Protein AF-A0AAE2USC5-F1 (afdb_monomer)

Organism: Agrobacterium vitis (NCBI:txid373)

Secondary structure (DSSP, 8-state):
-----PPPTTSPPHHHHHHHHHHTTTB-TTT--B-EEE-SS-TT-EEE-EEEEESS-SSTTSTT--TT--HHHHSSGGGEEEEEHHHHHHHTGGGGTTS-HHHHHHHHHHHHHHHHHHTT-----S-EEE-SEEEEEEEEEEEEEEE-S-EEEPTT-EEEEEEEEEEEEEEE--

Foldseek 3Di:
DDDPPDPDLLAADPVLFVVQCVLLVCAALPPRHRFKDPDPPDRVDIHGQKDFAFLADPDPQFANHDPPDDSCRSNDSLRTHIHGNVVSVVCPPPSNPVAHSVNRSVSSVVSSVVVVVCVVPDPPPQADEDADEFEWEEAAEIEREEAAGHHDYDPHYHFYWYYHYHTHRYHHHD

Nearest PDB structures (foldseek):
  8fmh-assembly2_E  TM=6.088E-01  e=2.526E-06  Pseudomonas syringae
  7rwk-assembly1_B  TM=6.748E-01  e=4.945E-05  Asticcacaulis sp. YBE204
  4loi-assembly1_A  TM=5.239E-01  e=7.267E+00  Homo sapiens

Structure (mmCIF, N/CA/C/O backbone):
data_AF-A0AAE2USC5-F1
#
_entry.id   AF-A0AAE2USC5-F1
#
loop_
_atom_site.group_PDB
_atom_site.id
_atom_site.type_symbol
_atom_site.label_atom_id
_atom_site.label_alt_id
_atom_site.label_comp_id
_atom_site.label_asym_id
_atom_site.label_entity_id
_atom_site.label_seq_id
_atom_site.pdbx_PDB_ins_code
_atom_site.Cartn_x
_atom_site.Cartn_y
_atom_site.Cartn_z
_atom_site.occupancy
_atom_site.B_iso_or_equiv
_atom_site.auth_seq_id
_atom_site.auth_comp_id
_atom_site.auth_asym_id
_atom_site.auth_atom_id
_atom_site.pdbx_PDB_model_num
ATOM 1 N N . MET A 1 1 ? -31.660 -13.630 21.927 1.00 38.38 1 MET A N 1
ATOM 2 C CA . MET A 1 1 ? -31.031 -12.320 22.207 1.00 38.38 1 MET A CA 1
ATOM 3 C C . MET A 1 1 ? -30.486 -11.780 20.894 1.00 38.38 1 MET A C 1
ATOM 5 O O . MET A 1 1 ? -29.592 -12.392 20.329 1.00 38.38 1 MET A O 1
ATOM 9 N N . LYS A 1 2 ? -31.105 -10.737 20.329 1.00 36.12 2 LYS A N 1
ATOM 10 C CA . LYS A 1 2 ? -30.666 -10.140 19.058 1.00 36.12 2 LYS A CA 1
ATOM 11 C C . LYS A 1 2 ? -29.415 -9.304 19.343 1.00 36.12 2 LYS A C 1
ATOM 13 O O . LYS A 1 2 ? -29.522 -8.291 20.024 1.00 36.12 2 LYS A O 1
ATOM 18 N N . SER A 1 3 ? -28.254 -9.773 18.883 1.00 42.84 3 SER A N 1
ATOM 19 C CA . SER A 1 3 ? -27.001 -9.013 18.925 1.00 42.84 3 SER A CA 1
ATOM 20 C C . SER A 1 3 ? -27.202 -7.700 18.167 1.00 42.84 3 SER A C 1
ATOM 22 O O . SER A 1 3 ? -27.620 -7.701 17.008 1.00 42.84 3 SER A O 1
ATOM 24 N N . SER A 1 4 ? -27.009 -6.579 18.854 1.00 44.75 4 SER A N 1
ATOM 25 C CA . SER A 1 4 ? -27.156 -5.237 18.306 1.00 44.75 4 SER A CA 1
ATOM 26 C C . SER A 1 4 ? -26.102 -5.008 17.222 1.00 44.75 4 SER A C 1
ATOM 28 O O . SER A 1 4 ? -24.922 -4.886 17.526 1.00 44.75 4 SER A O 1
ATOM 30 N N . ASN A 1 5 ? -26.531 -4.927 15.962 1.00 50.88 5 ASN A N 1
ATOM 31 C CA . ASN A 1 5 ? -25.682 -4.747 14.778 1.00 50.88 5 ASN A CA 1
ATOM 32 C C . ASN A 1 5 ? -25.133 -3.308 14.630 1.00 50.88 5 ASN A C 1
ATOM 34 O O . ASN A 1 5 ? -25.076 -2.769 13.526 1.00 50.88 5 ASN A O 1
ATOM 38 N N . ARG A 1 6 ? -24.810 -2.639 15.745 1.00 49.00 6 ARG A N 1
ATOM 39 C CA . ARG A 1 6 ? -24.202 -1.305 15.731 1.00 49.00 6 ARG A CA 1
ATOM 40 C C . ARG A 1 6 ? -22.680 -1.498 15.769 1.00 49.00 6 ARG A C 1
ATOM 42 O O . ARG A 1 6 ? -22.216 -2.177 16.686 1.00 49.00 6 ARG A O 1
ATOM 49 N N . PRO A 1 7 ? -21.914 -0.966 14.798 1.00 56.66 7 PRO A N 1
ATOM 50 C CA . PRO A 1 7 ? -20.456 -0.969 14.879 1.00 56.66 7 PRO A CA 1
ATOM 51 C C . PRO A 1 7 ? -20.033 -0.352 16.213 1.00 56.66 7 PRO A C 1
ATOM 53 O O . PRO A 1 7 ? -20.678 0.599 16.667 1.00 56.66 7 PRO A O 1
ATOM 56 N N . SER A 1 8 ? -18.997 -0.896 16.857 1.00 71.56 8 SER A N 1
ATOM 57 C CA . SER A 1 8 ? -18.415 -0.215 18.015 1.00 71.56 8 SER A CA 1
ATOM 58 C C . SER A 1 8 ? -17.951 1.178 17.582 1.00 71.56 8 SER A C 1
ATOM 60 O O . SER A 1 8 ? -17.604 1.390 16.421 1.00 71.56 8 SER A O 1
ATOM 62 N N . GLU A 1 9 ? -17.962 2.146 18.494 1.00 73.19 9 GLU A N 1
ATOM 63 C CA . GLU A 1 9 ? -17.695 3.559 18.170 1.00 73.19 9 GLU A CA 1
ATOM 64 C C . GLU A 1 9 ? -16.289 3.799 17.585 1.00 73.19 9 GLU A C 1
ATOM 66 O O . GLU A 1 9 ? -16.046 4.827 16.965 1.00 73.19 9 GLU A O 1
ATOM 71 N N . HIS A 1 10 ? -15.385 2.826 17.726 1.00 81.12 10 HIS A N 1
ATOM 72 C CA . HIS A 1 10 ? -14.020 2.855 17.200 1.00 81.12 10 HIS A CA 1
ATOM 73 C C . HIS A 1 10 ? -13.858 2.162 15.830 1.00 81.12 10 HIS A C 1
ATOM 75 O O . HIS A 1 10 ? -12.772 2.187 15.245 1.00 81.12 10 HIS A O 1
ATOM 81 N N . GLU A 1 11 ? -14.900 1.502 15.317 1.00 89.69 11 GLU A N 1
ATOM 82 C CA . GLU A 1 11 ? -14.865 0.812 14.026 1.00 89.69 11 GLU A CA 1
ATOM 83 C C . GLU A 1 11 ? -15.156 1.760 12.864 1.00 89.69 11 GLU A C 1
ATOM 85 O O . GLU A 1 11 ? -16.057 2.598 12.914 1.00 89.69 11 GLU A O 1
ATOM 90 N N . PHE A 1 12 ? -14.439 1.569 11.755 1.00 95.12 12 PHE A N 1
ATOM 91 C CA . PHE A 1 12 ? -14.685 2.341 10.543 1.00 95.12 12 PHE A CA 1
ATOM 92 C C . PHE A 1 12 ? -16.096 2.085 10.002 1.00 95.12 12 PHE A C 1
ATOM 94 O O . PHE A 1 12 ? -16.512 0.935 9.799 1.00 95.12 12 PHE A O 1
ATOM 101 N N . SER A 1 13 ? -16.807 3.166 9.681 1.00 95.31 13 SER A N 1
ATOM 102 C CA . SER A 1 13 ? -18.071 3.086 8.950 1.00 95.31 13 SER A CA 1
ATOM 103 C C . SER A 1 13 ? -17.868 2.457 7.564 1.00 95.31 13 SER A C 1
ATOM 105 O O . SER A 1 13 ? -16.763 2.441 7.012 1.00 95.31 13 SER A O 1
ATOM 107 N N . SER A 1 14 ? -18.946 1.959 6.955 1.00 95.50 14 SER A N 1
ATOM 108 C CA . SER A 1 14 ? -18.903 1.447 5.577 1.00 95.50 14 SER A CA 1
ATOM 109 C C . SER A 1 14 ? -18.418 2.505 4.580 1.00 95.50 14 SER A C 1
ATOM 111 O O . SER A 1 14 ? -17.714 2.170 3.629 1.00 95.50 14 SER A O 1
ATOM 113 N N . HIS A 1 15 ? -18.739 3.778 4.830 1.00 96.56 15 HIS A N 1
ATOM 114 C CA . HIS A 1 15 ? -18.242 4.904 4.051 1.00 96.56 15 HIS A CA 1
ATOM 115 C C . HIS A 1 15 ? -16.718 5.032 4.158 1.00 96.56 15 HIS A C 1
ATOM 117 O O . HIS A 1 15 ? -16.050 4.995 3.131 1.00 96.56 15 HIS A O 1
ATOM 123 N N . VAL A 1 16 ? -16.150 5.066 5.371 1.00 97.75 16 VAL A N 1
ATOM 124 C CA . VAL A 1 16 ? -14.688 5.169 5.558 1.00 97.75 16 VAL A CA 1
ATOM 125 C C . VAL A 1 16 ? -13.959 3.984 4.921 1.00 97.75 16 VAL A C 1
ATOM 127 O O . VAL A 1 16 ? -12.968 4.181 4.219 1.00 97.75 16 VAL A O 1
ATOM 130 N N . LYS A 1 17 ? -14.481 2.759 5.090 1.00 97.94 17 LYS A N 1
ATOM 131 C CA . LYS A 1 17 ? -13.925 1.543 4.465 1.00 97.94 17 LYS A CA 1
ATOM 132 C C . LYS A 1 17 ? -13.905 1.637 2.936 1.00 97.94 17 LYS A C 1
ATOM 134 O O . LYS A 1 17 ? -12.935 1.218 2.309 1.00 97.94 17 LYS A O 1
ATOM 139 N N . LYS A 1 18 ? -14.960 2.192 2.337 1.00 98.00 18 LYS A N 1
ATOM 140 C CA . LYS A 1 18 ? -15.047 2.405 0.889 1.00 98.00 18 LYS A CA 1
ATOM 141 C C . LYS A 1 18 ? -14.069 3.485 0.421 1.00 98.00 18 LYS A C 1
ATOM 143 O O . LYS A 1 18 ? -13.303 3.232 -0.504 1.00 98.00 18 LYS A O 1
ATOM 148 N N . GLU A 1 19 ? -14.065 4.646 1.069 1.00 98.50 19 GLU A N 1
ATOM 149 C CA . GLU A 1 19 ? -13.224 5.780 0.674 1.00 98.50 19 GLU A CA 1
ATOM 150 C C . GLU A 1 19 ? -11.735 5.450 0.789 1.00 98.50 19 GLU A C 1
ATOM 152 O O . GLU A 1 19 ? -10.978 5.715 -0.140 1.00 98.50 19 GLU A O 1
ATOM 157 N N . VAL A 1 20 ? -11.290 4.803 1.874 1.00 98.50 20 VAL A N 1
ATOM 158 C CA . VAL A 1 20 ? -9.872 4.429 2.013 1.00 98.50 20 VAL A CA 1
ATOM 159 C C . VAL A 1 20 ? -9.434 3.438 0.928 1.00 98.50 20 VAL A C 1
ATOM 161 O O . VAL A 1 20 ? -8.334 3.565 0.392 1.00 98.50 20 VAL A O 1
ATOM 164 N N . ALA A 1 21 ? -10.305 2.499 0.543 1.00 98.50 21 ALA A N 1
ATOM 165 C CA . ALA A 1 21 ? -10.027 1.567 -0.544 1.00 98.50 21 ALA A CA 1
ATOM 166 C C . ALA A 1 21 ? -9.962 2.280 -1.904 1.00 98.50 21 ALA A C 1
ATOM 168 O O . ALA A 1 21 ? -9.061 2.003 -2.693 1.00 98.50 21 ALA A O 1
ATOM 169 N N . GLN A 1 22 ? -10.871 3.224 -2.167 1.00 98.19 22 GLN A N 1
ATOM 170 C CA . GLN A 1 22 ? -10.895 4.010 -3.405 1.00 98.19 22 GLN A CA 1
ATOM 171 C C . GLN A 1 22 ? -9.685 4.942 -3.527 1.00 98.19 22 GLN A C 1
ATOM 173 O O . GLN A 1 22 ? -9.064 4.991 -4.586 1.00 98.19 22 GLN A O 1
ATOM 178 N N . ARG A 1 23 ? -9.302 5.622 -2.441 1.00 98.38 23 ARG A N 1
ATOM 179 C CA . ARG A 1 23 ? -8.098 6.471 -2.381 1.00 98.38 23 ARG A CA 1
ATOM 180 C C . ARG A 1 23 ? -6.814 5.684 -2.631 1.00 98.38 23 ARG A C 1
ATOM 182 O O . ARG A 1 23 ? -5.885 6.203 -3.234 1.00 98.38 23 ARG A O 1
ATOM 189 N N . ALA A 1 24 ? -6.784 4.426 -2.199 1.00 98.25 24 ALA A N 1
ATOM 190 C CA . ALA A 1 24 ? -5.696 3.494 -2.469 1.00 98.25 24 ALA A CA 1
ATOM 191 C C . ALA A 1 24 ? -5.839 2.758 -3.818 1.00 98.25 24 ALA A C 1
ATOM 193 O O . ALA A 1 24 ? -5.126 1.792 -4.064 1.00 98.25 24 ALA A O 1
ATOM 194 N N . GLY A 1 25 ? -6.798 3.126 -4.677 1.00 97.69 25 GLY A N 1
ATOM 195 C CA . GLY A 1 25 ? -7.001 2.481 -5.981 1.00 97.69 25 GLY A CA 1
ATOM 196 C C . GLY A 1 25 ? -7.346 0.986 -5.905 1.00 97.69 25 GLY A C 1
ATOM 197 O O . GLY A 1 25 ? -7.100 0.242 -6.852 1.00 97.69 25 GLY A O 1
ATOM 198 N N . PHE A 1 26 ? -7.875 0.514 -4.772 1.00 98.12 26 PHE A N 1
ATOM 199 C CA . PHE A 1 26 ? -8.008 -0.906 -4.433 1.00 98.12 26 PHE A CA 1
ATOM 200 C C . PHE A 1 26 ? -6.684 -1.684 -4.529 1.00 98.12 26 PHE A C 1
ATOM 202 O O . PHE A 1 26 ? -6.671 -2.889 -4.810 1.00 98.12 26 PHE A O 1
ATOM 209 N N . VAL A 1 27 ? -5.565 -1.023 -4.250 1.00 98.31 27 VAL A N 1
ATOM 210 C CA . VAL A 1 27 ? -4.220 -1.593 -4.204 1.00 98.31 27 VAL A CA 1
ATOM 211 C C . VAL A 1 27 ? -3.702 -1.544 -2.768 1.00 98.31 27 VAL A C 1
ATOM 213 O O . VAL A 1 27 ? -3.888 -0.578 -2.039 1.00 98.31 27 VAL A O 1
ATOM 216 N N . CYS A 1 28 ? -3.070 -2.624 -2.316 1.00 98.75 28 CYS A N 1
ATOM 217 C CA . CYS A 1 28 ? -2.477 -2.675 -0.986 1.00 98.75 28 CYS A CA 1
ATOM 218 C C . CYS A 1 28 ? -1.379 -1.614 -0.870 1.00 98.75 28 CYS A C 1
ATOM 220 O O . CYS A 1 28 ? -0.379 -1.688 -1.589 1.00 98.75 28 CYS A O 1
ATOM 222 N N . SER A 1 29 ? -1.503 -0.696 0.093 1.00 98.69 29 SER A N 1
ATOM 223 C CA . SER A 1 29 ? -0.568 0.427 0.221 1.00 98.69 29 SER A CA 1
ATOM 224 C C . SER A 1 29 ? 0.881 -0.006 0.473 1.00 98.69 29 SER A C 1
ATOM 226 O O . SER A 1 29 ? 1.811 0.713 0.115 1.00 98.69 29 SER A O 1
ATOM 228 N N . ARG A 1 30 ? 1.081 -1.212 1.028 1.00 98.12 30 ARG A N 1
ATOM 229 C CA . ARG A 1 30 ? 2.399 -1.783 1.336 1.00 98.12 30 ARG A CA 1
ATOM 230 C C . ARG A 1 30 ? 2.984 -2.626 0.201 1.00 98.12 30 ARG A C 1
ATOM 232 O O . ARG A 1 30 ? 4.056 -2.315 -0.298 1.00 98.12 30 ARG A O 1
ATOM 239 N N . CYS A 1 31 ? 2.321 -3.724 -0.175 1.00 98.06 31 CYS A N 1
ATOM 240 C CA . CYS A 1 31 ? 2.876 -4.691 -1.136 1.00 98.06 31 CYS A CA 1
ATOM 241 C C . CYS A 1 31 ? 2.458 -4.443 -2.590 1.00 98.06 31 CYS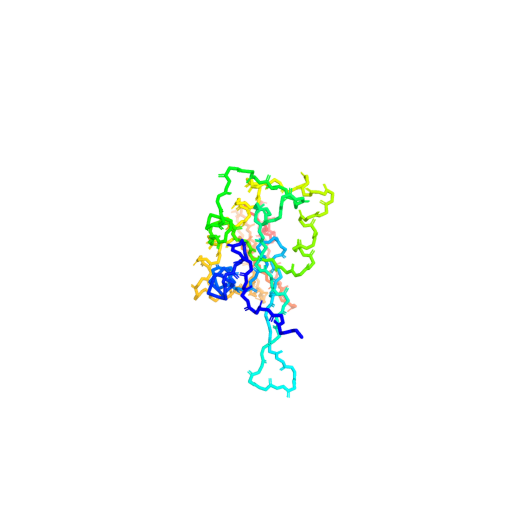 A C 1
ATOM 243 O O . CYS A 1 31 ? 2.841 -5.216 -3.462 1.00 98.06 31 CYS A O 1
ATOM 245 N N . LYS A 1 32 ? 1.645 -3.409 -2.843 1.00 97.56 32 LYS A N 1
ATOM 246 C CA . LYS A 1 32 ? 1.164 -3.010 -4.174 1.00 97.56 32 LYS A CA 1
ATOM 247 C C . LYS A 1 32 ? 0.334 -4.076 -4.909 1.00 97.56 32 LYS A C 1
ATOM 249 O O . LYS A 1 32 ? 0.060 -3.954 -6.098 1.00 97.56 32 LYS A O 1
ATOM 254 N N . ALA A 1 33 ? -0.123 -5.112 -4.203 1.00 97.38 33 ALA A N 1
ATOM 255 C CA . ALA A 1 33 ? -1.035 -6.108 -4.755 1.00 97.38 33 ALA A CA 1
ATOM 256 C C . ALA A 1 33 ? -2.439 -5.519 -4.956 1.00 97.38 33 ALA A C 1
ATOM 258 O O . ALA A 1 33 ? -2.958 -4.840 -4.067 1.00 97.38 33 ALA A O 1
ATOM 259 N N . ARG A 1 34 ? -3.084 -5.836 -6.086 1.00 97.81 34 ARG A N 1
ATOM 260 C CA . ARG A 1 34 ? -4.514 -5.560 -6.290 1.00 97.81 34 ARG A CA 1
ATOM 261 C C . ARG A 1 34 ? -5.335 -6.325 -5.253 1.00 97.81 34 ARG A C 1
ATOM 263 O O . ARG A 1 34 ? -5.044 -7.479 -4.951 1.00 97.81 34 ARG A O 1
ATOM 270 N N . THR A 1 35 ? -6.354 -5.672 -4.710 1.00 98.38 35 THR A N 1
ATOM 271 C CA . THR A 1 35 ? -7.183 -6.221 -3.624 1.00 98.38 35 THR A CA 1
ATOM 272 C C . THR A 1 35 ? -8.615 -6.522 -4.039 1.00 98.38 35 THR A C 1
ATOM 274 O O . THR A 1 35 ? -9.333 -7.122 -3.249 1.00 98.38 35 THR A O 1
ATOM 277 N N . VAL A 1 36 ? -9.014 -6.149 -5.257 1.00 97.94 36 VAL A N 1
ATOM 278 C CA . VAL A 1 36 ? -10.343 -6.408 -5.820 1.00 97.94 36 VAL A CA 1
ATOM 279 C C . VAL A 1 36 ? -10.223 -7.080 -7.187 1.00 97.94 36 VAL A C 1
ATOM 281 O O . VAL A 1 36 ? -9.281 -6.811 -7.937 1.00 97.94 36 VAL A O 1
ATOM 284 N N . GLY A 1 37 ? -11.182 -7.941 -7.510 1.00 97.19 37 GLY A N 1
ATOM 285 C CA . GLY A 1 37 ? -11.320 -8.582 -8.814 1.00 97.19 37 GLY A CA 1
ATOM 286 C C . GLY A 1 37 ? -12.759 -9.026 -9.067 1.00 97.19 37 GLY A C 1
ATOM 287 O O . GLY A 1 37 ? -13.584 -9.028 -8.155 1.00 97.19 37 GLY A O 1
ATOM 288 N N . ALA A 1 38 ? -13.074 -9.390 -10.307 1.00 97.50 38 ALA A N 1
ATOM 289 C CA . ALA A 1 38 ? -14.385 -9.936 -10.646 1.00 97.50 38 ALA A CA 1
ATOM 290 C C . ALA A 1 38 ? -14.563 -11.344 -10.055 1.00 97.50 38 ALA A C 1
ATOM 292 O O . ALA A 1 38 ? -13.601 -12.113 -9.965 1.00 97.50 38 ALA A O 1
ATOM 293 N N . SER A 1 39 ? -15.793 -11.692 -9.673 1.00 96.75 39 SER A N 1
ATOM 294 C CA . SER A 1 39 ? -16.150 -13.089 -9.438 1.00 96.75 39 SER A CA 1
ATOM 295 C C . SER A 1 39 ? -16.081 -13.871 -10.751 1.00 96.75 39 SER A C 1
ATOM 297 O O . SER A 1 39 ? -16.454 -13.374 -11.811 1.00 96.75 39 SER A O 1
ATOM 299 N N . ALA A 1 40 ? -15.608 -15.115 -10.682 1.00 95.62 40 ALA A N 1
ATOM 300 C CA . ALA A 1 40 ? -15.521 -15.989 -11.851 1.00 95.62 40 ALA A CA 1
ATOM 301 C C . ALA A 1 40 ? -16.882 -16.569 -12.279 1.00 95.62 40 ALA A C 1
ATOM 303 O O . ALA A 1 40 ? -16.992 -17.105 -13.378 1.00 95.62 40 ALA A O 1
ATOM 304 N N . VAL A 1 41 ? -17.894 -16.510 -11.407 1.00 96.06 41 VAL A N 1
ATOM 305 C CA . VAL A 1 41 ? -19.180 -17.211 -11.591 1.00 96.06 41 VAL A CA 1
ATOM 306 C C . VAL A 1 41 ? -20.405 -16.304 -11.491 1.00 96.06 41 VAL A C 1
ATOM 308 O O . VAL A 1 41 ? -21.508 -16.754 -11.776 1.00 96.06 41 VAL A O 1
ATOM 311 N N . ASP A 1 42 ? -20.234 -15.047 -11.085 1.00 96.06 42 ASP A N 1
ATOM 312 C CA . ASP A 1 42 ? -21.334 -14.110 -10.857 1.00 96.06 42 ASP A CA 1
ATOM 313 C C . ASP A 1 42 ? -20.947 -12.726 -11.384 1.00 96.06 42 ASP A C 1
ATOM 315 O O . ASP A 1 42 ? -19.976 -12.128 -10.924 1.00 96.06 42 ASP A O 1
ATOM 319 N N . THR A 1 43 ? -21.692 -12.229 -12.369 1.00 95.88 43 THR A N 1
ATOM 320 C CA . THR A 1 43 ? -21.394 -10.965 -13.055 1.00 95.88 43 THR A CA 1
ATOM 321 C C . THR A 1 43 ? -21.677 -9.730 -12.205 1.00 95.88 43 THR A C 1
ATOM 323 O O . THR A 1 43 ? -21.095 -8.682 -12.466 1.00 95.88 43 THR A O 1
ATOM 326 N N . GLU A 1 44 ? -22.518 -9.850 -11.175 1.00 96.56 44 GLU A N 1
ATOM 327 C CA . GLU A 1 44 ? -22.911 -8.746 -10.293 1.00 96.56 44 GLU A CA 1
ATOM 328 C C . GLU A 1 44 ? -22.064 -8.687 -9.012 1.00 96.56 44 GLU A C 1
ATOM 330 O O . GLU A 1 44 ? -22.249 -7.800 -8.176 1.00 96.56 44 GLU A O 1
ATOM 335 N N . HIS A 1 45 ? -21.114 -9.615 -8.843 1.00 95.31 45 HIS A N 1
ATOM 336 C CA . HIS A 1 45 ? -20.287 -9.706 -7.644 1.00 95.31 45 HIS A CA 1
ATOM 337 C C . HIS A 1 45 ? -18.795 -9.504 -7.918 1.00 95.31 45 HIS A C 1
ATOM 339 O O . HIS A 1 45 ? -18.184 -10.088 -8.814 1.00 95.31 45 HIS A O 1
ATOM 345 N N . SER A 1 46 ? -18.167 -8.724 -7.040 1.00 96.19 46 SER A N 1
ATOM 346 C CA . SER A 1 46 ? -16.714 -8.580 -6.951 1.00 96.19 46 SER A CA 1
ATOM 347 C C . SER A 1 46 ? -16.160 -9.341 -5.750 1.00 96.19 46 SER A C 1
ATOM 349 O O . SER A 1 46 ? -16.761 -9.342 -4.676 1.00 96.19 46 SER A O 1
ATOM 351 N N . LEU A 1 47 ? -14.967 -9.904 -5.898 1.00 97.00 47 LEU A N 1
ATOM 352 C CA . LEU A 1 47 ? -14.176 -10.455 -4.805 1.00 97.00 47 LEU A CA 1
ATOM 353 C C . LEU A 1 47 ? -13.244 -9.371 -4.260 1.00 97.00 47 LEU A C 1
ATOM 355 O O . LEU A 1 47 ? -12.616 -8.651 -5.036 1.00 97.00 47 LEU A O 1
ATOM 359 N N . SER A 1 48 ? -13.121 -9.275 -2.935 1.00 96.81 48 SER A N 1
ATOM 360 C CA . SER A 1 48 ? -12.184 -8.363 -2.275 1.00 96.81 48 SER A CA 1
ATOM 361 C C . SER A 1 48 ? -11.421 -9.069 -1.160 1.00 96.81 48 SER A C 1
ATOM 363 O O . SER A 1 48 ? -12.007 -9.765 -0.335 1.00 96.81 48 SER A O 1
ATOM 365 N N . VAL A 1 49 ? -10.109 -8.852 -1.122 1.00 98.06 49 VAL A N 1
ATOM 366 C CA . VAL A 1 49 ? -9.209 -9.233 -0.018 1.00 98.06 49 VAL A CA 1
ATOM 367 C C . VAL A 1 49 ? -8.645 -8.003 0.701 1.00 98.06 49 VAL A C 1
ATOM 369 O O . VAL A 1 49 ? -7.701 -8.115 1.485 1.00 98.06 49 VAL A O 1
ATOM 372 N N . GLY A 1 50 ? -9.166 -6.819 0.374 1.00 98.00 50 GLY A N 1
ATOM 373 C CA . GLY A 1 50 ? -8.754 -5.546 0.950 1.00 98.00 50 GLY A CA 1
ATOM 374 C C . GLY A 1 50 ? -9.402 -5.289 2.309 1.00 98.00 50 GLY A C 1
ATOM 375 O O . GLY A 1 50 ? -10.568 -5.615 2.524 1.00 98.00 50 GLY A O 1
ATOM 376 N N . VAL A 1 51 ? -8.643 -4.683 3.216 1.00 98.19 51 VAL A N 1
ATOM 377 C CA . VAL A 1 51 ? -9.028 -4.379 4.594 1.00 98.19 51 VAL A CA 1
ATOM 378 C C . VAL A 1 51 ? -8.620 -2.943 4.912 1.00 98.19 51 VAL A C 1
ATOM 380 O O . VAL A 1 51 ? -7.470 -2.558 4.698 1.00 98.19 51 VAL A O 1
ATOM 383 N N . ALA A 1 52 ? -9.551 -2.170 5.470 1.00 98.12 52 ALA A N 1
ATOM 384 C CA . ALA A 1 52 ? -9.242 -0.909 6.132 1.00 98.12 52 ALA A CA 1
ATOM 385 C C . ALA A 1 52 ? -8.670 -1.219 7.522 1.00 98.12 52 ALA A C 1
ATOM 387 O O . ALA A 1 52 ? -9.419 -1.577 8.430 1.00 98.12 52 ALA A O 1
ATOM 388 N N . ALA A 1 53 ? -7.349 -1.147 7.661 1.00 97.75 53 ALA A N 1
ATOM 389 C CA . ALA A 1 53 ? -6.658 -1.392 8.918 1.00 97.75 53 ALA A CA 1
ATOM 390 C C . ALA A 1 53 ? -6.452 -0.085 9.691 1.00 97.75 53 ALA A C 1
ATOM 392 O O . ALA A 1 53 ? -6.239 0.975 9.095 1.00 97.75 53 ALA A O 1
ATOM 393 N N . HIS A 1 54 ? -6.492 -0.168 11.019 1.00 97.31 54 HIS A N 1
ATOM 394 C CA . HIS A 1 54 ? -6.210 0.961 11.897 1.00 97.31 54 HIS A CA 1
ATOM 395 C C . HIS A 1 54 ? -4.702 1.204 12.032 1.00 97.31 54 HIS A C 1
ATOM 397 O O . HIS A 1 54 ? -3.924 0.279 12.277 1.00 97.31 54 HIS A O 1
ATOM 403 N N . ILE A 1 55 ? -4.287 2.467 11.937 1.00 97.69 55 ILE A N 1
ATOM 404 C CA . ILE A 1 55 ? -2.915 2.892 12.241 1.00 97.69 55 ILE A CA 1
ATOM 405 C C . ILE A 1 55 ? -2.692 2.863 13.760 1.00 97.69 55 ILE A C 1
ATOM 407 O O . ILE A 1 55 ? -1.747 2.227 14.229 1.00 97.69 55 ILE A O 1
ATOM 411 N N . HIS A 1 56 ? -3.588 3.484 14.528 1.00 96.25 56 HIS A N 1
ATOM 412 C CA . HIS A 1 56 ? -3.731 3.303 15.973 1.00 96.25 56 HIS A CA 1
ATOM 413 C C . HIS A 1 56 ? -4.934 2.410 16.264 1.00 96.25 56 HIS A C 1
ATOM 415 O O . HIS A 1 56 ? -6.045 2.745 15.848 1.00 96.25 56 HIS A O 1
ATOM 421 N N . ALA A 1 57 ? -4.727 1.289 16.961 1.00 91.31 57 ALA A N 1
ATOM 422 C CA . ALA A 1 57 ? -5.787 0.313 17.192 1.00 91.31 57 ALA A CA 1
ATOM 423 C C . ALA A 1 57 ? -6.999 0.886 17.943 1.00 91.31 57 ALA A C 1
ATOM 425 O O . ALA A 1 57 ? -6.864 1.659 18.888 1.00 91.31 57 ALA A O 1
ATOM 426 N N . ALA A 1 58 ? -8.179 0.392 17.562 1.00 86.88 58 ALA A N 1
ATOM 427 C CA . ALA A 1 58 ? -9.459 0.625 18.232 1.00 86.88 58 ALA A CA 1
ATOM 428 C C . ALA A 1 58 ? -9.552 0.030 19.646 1.00 86.88 58 ALA A C 1
ATOM 430 O O . ALA A 1 58 ? -10.304 0.520 20.484 1.00 86.88 58 ALA A O 1
ATOM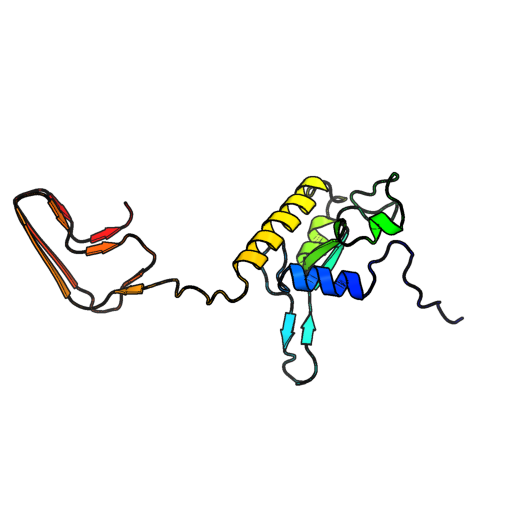 431 N N . SER A 1 59 ? -8.809 -1.044 19.914 1.00 87.56 59 SER A N 1
ATOM 432 C CA . SER A 1 59 ? -8.809 -1.729 21.207 1.00 87.56 59 SER A CA 1
ATOM 433 C C . SER A 1 59 ? -7.662 -1.241 22.086 1.00 87.56 59 SER A C 1
ATOM 435 O O . SER A 1 59 ? -6.536 -1.119 21.608 1.00 87.56 59 SER A O 1
ATOM 437 N N . GLN A 1 60 ? -7.919 -1.078 23.388 1.00 86.62 60 GLN A N 1
ATOM 438 C CA . GLN A 1 60 ? -6.903 -0.727 24.392 1.00 86.62 60 GLN A CA 1
ATOM 439 C C . GLN A 1 60 ? -5.745 -1.731 24.468 1.00 86.62 60 GLN A C 1
ATOM 441 O O . GLN A 1 60 ? -4.623 -1.362 24.799 1.00 86.62 60 GLN A O 1
ATOM 446 N N . LEU A 1 61 ? -6.014 -3.001 24.152 1.00 88.44 61 LEU A N 1
ATOM 447 C CA . LEU A 1 61 ? -5.010 -4.070 24.105 1.00 88.44 61 LEU A CA 1
ATOM 448 C C . LEU A 1 61 ? -4.444 -4.284 22.692 1.00 88.44 61 LEU A C 1
ATOM 450 O O . LEU A 1 61 ? -3.700 -5.235 22.458 1.00 88.44 61 LEU A O 1
ATOM 454 N N . GLY A 1 62 ? -4.844 -3.450 21.731 1.00 90.12 62 GLY A N 1
ATOM 455 C CA . GLY A 1 62 ? -4.435 -3.562 20.341 1.00 90.12 62 GLY A CA 1
ATOM 456 C C . GLY A 1 62 ? -3.057 -2.945 20.065 1.00 90.12 62 GLY A C 1
ATOM 457 O O . GLY A 1 62 ? -2.584 -2.091 20.822 1.00 90.12 62 GLY A O 1
ATOM 458 N N . PRO A 1 63 ? -2.412 -3.332 18.951 1.00 91.38 63 PRO A N 1
ATOM 459 C CA . PRO A 1 63 ? -1.155 -2.737 18.509 1.00 91.38 63 PRO A CA 1
ATOM 460 C C . PRO A 1 63 ? -1.242 -1.215 18.379 1.00 91.38 63 PRO A C 1
ATOM 462 O O . PRO A 1 63 ? -2.191 -0.680 17.807 1.00 91.38 63 PRO A O 1
ATOM 465 N N . ARG A 1 64 ? -0.219 -0.505 18.870 1.00 94.94 64 ARG A N 1
ATOM 466 C CA . ARG A 1 64 ? -0.109 0.964 18.754 1.00 94.94 64 ARG A CA 1
ATOM 467 C C . ARG A 1 64 ? -1.307 1.738 19.318 1.00 94.94 64 ARG A C 1
ATOM 469 O O . ARG A 1 64 ? -1.575 2.853 18.859 1.00 94.94 64 ARG A O 1
ATOM 476 N N . TYR A 1 65 ? -2.037 1.168 20.277 1.00 92.94 65 TYR A N 1
ATOM 477 C CA . TYR A 1 65 ? -3.109 1.884 20.962 1.00 92.94 65 TYR A CA 1
ATOM 478 C C . TYR A 1 65 ? -2.594 3.219 21.516 1.00 92.94 65 TYR A C 1
ATOM 480 O O . TYR A 1 65 ? -1.511 3.288 22.102 1.00 92.94 65 TYR A O 1
ATOM 488 N N . ASN A 1 66 ? -3.371 4.281 21.315 1.00 92.00 66 ASN A N 1
ATOM 489 C CA . ASN A 1 66 ? -3.067 5.603 21.837 1.00 92.00 66 ASN A CA 1
ATOM 490 C C . ASN A 1 66 ? -4.224 6.057 22.742 1.00 92.00 66 ASN A C 1
ATOM 492 O O . ASN A 1 66 ? -5.296 6.364 22.221 1.00 92.00 66 ASN A O 1
ATOM 496 N N . PRO A 1 67 ? -4.023 6.144 24.072 1.00 90.56 67 PRO A N 1
ATOM 497 C CA . PRO A 1 67 ? -5.081 6.514 25.013 1.00 90.56 67 PRO A CA 1
ATOM 498 C C . PRO A 1 67 ? -5.568 7.960 24.867 1.00 90.56 67 PRO A C 1
ATOM 500 O O . PRO A 1 67 ? -6.566 8.323 25.481 1.00 90.56 67 PRO A O 1
ATOM 503 N N . LEU A 1 68 ? -4.858 8.790 24.100 1.00 92.50 68 LEU A N 1
ATOM 504 C CA . LEU A 1 68 ? -5.234 10.179 23.850 1.00 92.50 68 LEU A CA 1
ATOM 505 C C . LEU A 1 68 ? -6.217 10.331 22.681 1.00 92.50 68 LEU A C 1
ATOM 507 O O . LEU A 1 68 ? -6.782 11.411 22.531 1.00 92.50 68 LEU A O 1
ATOM 511 N N . LEU A 1 69 ? -6.413 9.287 21.864 1.00 89.88 69 LEU A N 1
ATOM 512 C CA . LEU A 1 69 ? -7.360 9.325 20.752 1.00 89.88 69 LEU A CA 1
ATOM 513 C C . LEU A 1 69 ? -8.782 9.064 21.239 1.00 89.88 69 LEU A C 1
ATOM 515 O O . LEU A 1 69 ? -9.051 8.103 21.963 1.00 89.88 69 LEU A O 1
ATOM 519 N N . ARG A 1 70 ? -9.710 9.903 20.785 1.00 89.12 70 ARG A N 1
ATOM 520 C CA . ARG A 1 70 ? -11.148 9.690 20.953 1.00 89.12 70 ARG A CA 1
ATOM 521 C C . ARG A 1 70 ? -11.660 8.636 19.974 1.00 89.12 70 ARG A C 1
ATOM 523 O O . ARG A 1 70 ? -10.984 8.271 19.005 1.00 89.12 70 ARG A O 1
ATOM 530 N N . ALA A 1 71 ? -12.873 8.145 20.213 1.00 85.56 71 ALA A N 1
ATOM 531 C CA . ALA A 1 71 ? -13.501 7.154 19.345 1.00 85.56 71 ALA A CA 1
ATOM 532 C C . ALA A 1 71 ? -13.639 7.670 17.905 1.00 85.56 71 ALA A C 1
ATOM 534 O O . ALA A 1 71 ? -13.277 6.967 16.963 1.00 85.56 71 ALA A O 1
ATOM 535 N N . GLU A 1 72 ? -14.026 8.937 17.746 1.00 87.69 72 GLU A N 1
ATOM 536 C CA . GLU A 1 72 ? -14.181 9.594 16.449 1.00 87.69 72 GLU A CA 1
ATOM 537 C C . GLU A 1 72 ? -12.851 9.691 15.696 1.00 87.69 72 GLU A C 1
ATOM 539 O O . GLU A 1 72 ? -12.804 9.437 14.499 1.00 87.69 72 GLU A O 1
ATOM 544 N N . GLU A 1 73 ? -11.758 10.002 16.399 1.00 90.56 73 GLU A N 1
ATOM 545 C CA . GLU A 1 73 ? -10.413 10.088 15.813 1.00 90.56 73 GLU A CA 1
ATOM 546 C C . GLU A 1 73 ? -9.878 8.701 15.436 1.00 90.56 73 GLU A C 1
ATOM 548 O O . GLU A 1 73 ? -9.162 8.540 14.449 1.00 90.56 73 GLU A O 1
ATOM 553 N N . THR A 1 74 ? -10.258 7.673 16.196 1.00 90.44 74 THR A N 1
ATOM 554 C CA . THR A 1 74 ? -9.870 6.286 15.917 1.00 90.44 74 THR A CA 1
ATOM 555 C C . THR A 1 74 ? -10.606 5.728 14.697 1.00 90.44 74 THR A C 1
ATOM 557 O O . THR A 1 74 ? -10.015 4.975 13.921 1.00 90.44 74 THR A O 1
ATOM 560 N N . ALA A 1 75 ? -11.866 6.126 14.510 1.00 93.44 75 ALA A N 1
ATOM 561 C CA . ALA A 1 75 ? -12.705 5.766 13.370 1.00 93.44 75 ALA A CA 1
ATOM 562 C C . ALA A 1 75 ? -12.565 6.727 12.168 1.00 93.44 75 ALA A C 1
ATOM 564 O O . ALA A 1 75 ? -13.237 6.538 11.149 1.00 93.44 75 ALA A O 1
ATOM 565 N N . ASP A 1 76 ? -11.706 7.745 12.258 1.00 95.81 76 ASP A N 1
ATOM 566 C CA . ASP A 1 76 ? -11.484 8.705 11.181 1.00 95.81 76 ASP A CA 1
ATOM 567 C C . ASP A 1 76 ? -10.642 8.112 10.040 1.00 95.81 76 ASP A C 1
ATOM 569 O O . ASP A 1 76 ? -9.758 7.272 10.235 1.00 95.81 76 ASP A O 1
ATOM 573 N N . ILE A 1 77 ? -10.875 8.593 8.817 1.00 97.81 77 ILE A N 1
ATOM 574 C CA . ILE A 1 77 ? -10.150 8.138 7.626 1.00 97.81 77 ILE A CA 1
ATOM 575 C C . ILE A 1 77 ? -8.639 8.421 7.692 1.00 97.81 77 ILE A C 1
ATOM 577 O O . ILE A 1 77 ? -7.851 7.707 7.063 1.00 97.81 77 ILE A O 1
ATOM 581 N N . SER A 1 78 ? -8.207 9.427 8.459 1.00 97.00 78 SER A N 1
ATOM 582 C CA . SER A 1 78 ? -6.786 9.705 8.703 1.00 97.00 78 SER A CA 1
ATOM 583 C C . SER A 1 78 ? -6.090 8.588 9.488 1.00 97.00 78 SER A C 1
ATOM 585 O O . SER A 1 78 ? -4.888 8.382 9.309 1.00 97.00 78 SER A O 1
ATOM 587 N N . ASN A 1 79 ? -6.840 7.815 10.281 1.00 97.69 79 ASN A N 1
ATOM 588 C CA . ASN A 1 79 ? -6.355 6.648 11.014 1.00 97.69 79 ASN A CA 1
ATOM 589 C C . ASN A 1 79 ? -6.507 5.331 10.221 1.00 97.69 79 ASN A C 1
ATOM 591 O O . ASN A 1 79 ? -6.132 4.270 10.720 1.00 97.69 79 ASN A O 1
ATOM 595 N N . ALA A 1 80 ? -7.033 5.375 8.991 1.00 98.31 80 ALA A N 1
ATOM 596 C CA . ALA A 1 80 ? -7.265 4.202 8.150 1.00 98.31 80 ALA A CA 1
ATOM 597 C C . ALA A 1 80 ? -6.198 4.042 7.052 1.00 98.31 80 ALA A C 1
ATOM 599 O O . ALA A 1 80 ? -5.912 4.974 6.293 1.00 98.31 80 ALA A O 1
ATOM 600 N N . ILE A 1 81 ? -5.677 2.824 6.887 1.00 98.69 81 ILE A N 1
ATOM 601 C CA . ILE A 1 81 ? -4.808 2.425 5.769 1.00 98.69 81 ILE A CA 1
ATOM 602 C C . ILE A 1 81 ? -5.391 1.206 5.041 1.00 98.69 81 ILE A C 1
ATOM 604 O O . ILE A 1 81 ? -5.857 0.262 5.676 1.00 98.69 81 ILE A O 1
ATOM 608 N N . HIS A 1 82 ? -5.367 1.210 3.704 1.00 98.81 82 HIS A N 1
ATOM 609 C CA . HIS A 1 82 ? -5.876 0.093 2.900 1.00 98.81 82 HIS A CA 1
ATOM 610 C C . HIS A 1 82 ? -4.791 -0.960 2.653 1.00 98.81 82 HIS A C 1
ATOM 612 O O . HIS A 1 82 ? -3.774 -0.699 2.008 1.00 98.81 82 HIS A O 1
ATOM 618 N N . LEU A 1 83 ? -5.002 -2.179 3.143 1.00 98.81 83 LEU A N 1
ATOM 619 C CA . LEU A 1 83 ? -4.051 -3.287 3.032 1.00 98.81 83 LEU A CA 1
ATOM 620 C C . LEU A 1 83 ? -4.740 -4.547 2.503 1.00 98.81 83 LEU A C 1
ATOM 622 O O . LEU A 1 83 ? -5.935 -4.733 2.690 1.00 98.81 83 LEU A O 1
ATOM 626 N N . CYS A 1 84 ? -3.995 -5.458 1.872 1.00 98.69 84 CYS A N 1
ATOM 627 C CA . CYS A 1 84 ? -4.506 -6.817 1.676 1.00 98.69 84 CYS A CA 1
ATOM 628 C C . CYS A 1 84 ? -4.546 -7.566 3.018 1.00 98.69 84 CYS A C 1
ATOM 630 O O . CYS A 1 84 ? -3.749 -7.266 3.911 1.00 98.69 84 CYS A O 1
ATOM 632 N N . ALA A 1 85 ? -5.403 -8.583 3.134 1.00 98.31 85 ALA A N 1
ATOM 633 C CA . ALA A 1 85 ? -5.577 -9.376 4.354 1.00 98.31 85 ALA A CA 1
ATOM 634 C C . ALA A 1 85 ? -4.254 -9.896 4.958 1.00 98.31 85 ALA A C 1
ATOM 636 O O . ALA A 1 85 ? -4.064 -9.891 6.171 1.00 98.31 85 ALA A O 1
ATOM 637 N N . SER A 1 86 ? -3.286 -10.297 4.127 1.00 98.50 86 SER A N 1
ATOM 638 C CA . SER A 1 86 ? -1.972 -10.735 4.617 1.00 98.50 86 SER A CA 1
ATOM 639 C C . SER A 1 86 ? -1.157 -9.588 5.220 1.00 98.50 86 SER A 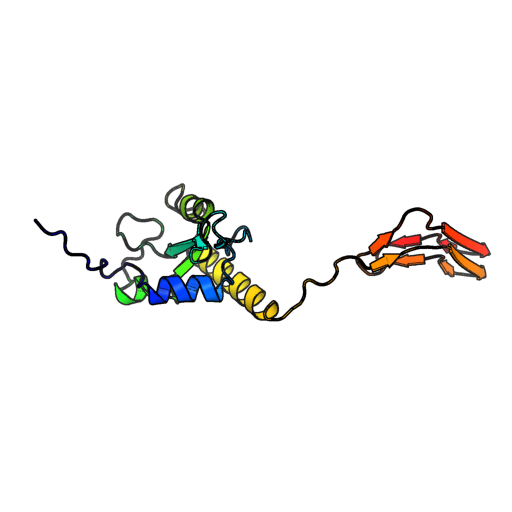C 1
ATOM 641 O O . SER A 1 86 ? -0.483 -9.770 6.230 1.00 98.50 86 SER A O 1
ATOM 643 N N . CYS A 1 87 ? -1.203 -8.400 4.610 1.00 98.56 87 CYS A N 1
ATOM 644 C CA . CYS A 1 87 ? -0.485 -7.235 5.119 1.00 98.56 87 CYS A CA 1
ATOM 645 C C . CYS A 1 87 ? -1.153 -6.653 6.364 1.00 98.56 87 CYS A C 1
ATOM 647 O O . CYS A 1 87 ? -0.426 -6.232 7.254 1.00 98.56 87 CYS A O 1
ATOM 649 N N . SER A 1 88 ? -2.488 -6.660 6.453 1.00 98.06 88 SER A N 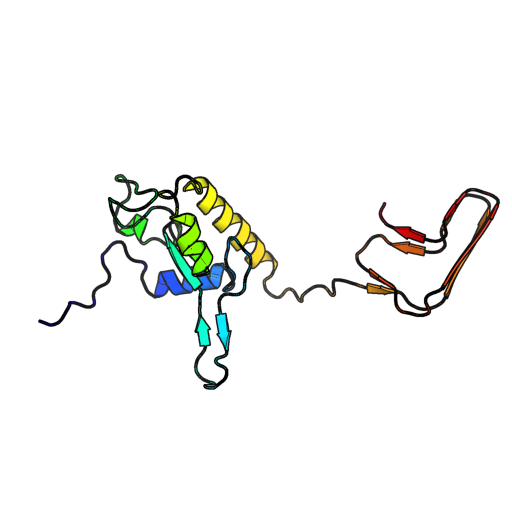1
ATOM 650 C CA . SER A 1 88 ? -3.189 -6.195 7.656 1.00 98.06 88 SER A CA 1
ATOM 651 C C . SER A 1 88 ? -2.831 -7.052 8.871 1.00 98.06 88 SER A C 1
ATOM 653 O O . SER A 1 88 ? -2.567 -6.521 9.937 1.00 98.06 88 SER A O 1
ATOM 655 N N . VAL A 1 89 ? -2.714 -8.373 8.698 1.00 97.88 89 VAL A N 1
ATOM 656 C CA . VAL A 1 89 ? -2.244 -9.264 9.770 1.00 97.88 89 VAL A CA 1
ATOM 657 C C . VAL A 1 89 ? -0.765 -9.036 10.089 1.00 97.88 89 VAL A C 1
ATOM 659 O O . VAL A 1 89 ? -0.379 -9.087 11.254 1.00 97.88 89 VAL A O 1
ATOM 662 N N . LEU A 1 90 ? 0.077 -8.809 9.074 1.00 98.25 90 LEU A N 1
ATOM 663 C CA . LEU A 1 90 ? 1.516 -8.621 9.267 1.00 98.25 90 LEU A CA 1
ATOM 664 C C . LEU A 1 90 ? 1.833 -7.386 10.115 1.00 98.25 90 LEU A C 1
ATOM 666 O O . LEU A 1 90 ? 2.684 -7.484 10.993 1.00 98.25 90 LEU A O 1
ATOM 670 N N . ILE A 1 91 ? 1.164 -6.255 9.868 1.00 97.50 91 ILE A N 1
ATOM 671 C CA . ILE A 1 91 ? 1.462 -5.005 10.586 1.00 97.50 91 ILE A CA 1
ATOM 672 C C . ILE A 1 91 ? 1.154 -5.082 12.085 1.00 97.50 91 ILE A C 1
ATOM 674 O O . ILE A 1 91 ? 1.665 -4.275 12.856 1.00 97.50 91 ILE A O 1
ATOM 678 N N . ASP A 1 92 ? 0.346 -6.055 12.498 1.00 96.56 92 ASP A N 1
ATOM 679 C CA . ASP A 1 92 ? -0.052 -6.278 13.887 1.00 96.56 92 ASP A CA 1
ATOM 680 C C . ASP A 1 92 ? 0.765 -7.383 14.571 1.00 96.56 92 ASP A C 1
ATOM 682 O O . ASP A 1 92 ? 0.662 -7.584 15.786 1.00 96.56 92 ASP A O 1
ATOM 686 N N . LYS A 1 93 ? 1.617 -8.101 13.823 1.00 96.50 93 LYS A N 1
ATOM 687 C CA . LYS A 1 93 ? 2.548 -9.072 14.411 1.00 96.50 93 LYS A CA 1
ATOM 688 C C . LYS A 1 93 ? 3.519 -8.378 15.359 1.00 96.50 93 LYS A C 1
ATOM 690 O O . LYS A 1 93 ? 3.778 -7.184 15.252 1.00 96.50 93 LYS A O 1
ATOM 695 N N . ASN A 1 94 ? 4.027 -9.149 16.320 1.00 94.62 94 ASN A N 1
ATOM 696 C CA . ASN A 1 94 ? 4.954 -8.655 17.338 1.00 94.62 94 ASN A CA 1
ATOM 697 C C . ASN A 1 94 ? 4.415 -7.424 18.108 1.00 94.62 94 ASN A C 1
ATOM 699 O O . ASN A 1 94 ? 5.158 -6.505 18.451 1.00 94.62 94 ASN A O 1
ATOM 703 N N . GLY A 1 95 ? 3.093 -7.363 18.323 1.00 92.19 95 GLY A N 1
ATOM 704 C CA . GLY A 1 95 ? 2.433 -6.219 18.964 1.00 92.19 95 GLY A CA 1
ATOM 705 C C . GLY A 1 95 ? 2.490 -4.923 18.144 1.00 92.19 95 GLY A C 1
ATOM 706 O O . GLY A 1 95 ? 2.266 -3.846 18.689 1.00 92.19 95 GLY A O 1
ATOM 707 N N . GLY A 1 96 ? 2.816 -5.010 16.852 1.00 94.88 96 GLY A N 1
ATOM 708 C CA . GLY A 1 96 ? 2.951 -3.871 15.950 1.00 94.88 96 GLY A CA 1
ATOM 709 C C . GLY A 1 96 ? 4.244 -3.072 16.087 1.00 94.88 96 GLY A C 1
ATOM 710 O O . GLY A 1 96 ? 4.336 -1.993 15.503 1.00 94.88 96 GLY A O 1
ATOM 711 N N . GLN A 1 97 ? 5.230 -3.580 16.832 1.00 94.69 97 GLN A N 1
ATOM 712 C CA . GLN A 1 97 ? 6.506 -2.897 17.083 1.00 94.69 97 GLN A CA 1
ATOM 713 C C . GLN A 1 97 ? 7.318 -2.650 15.803 1.00 94.69 97 GLN A C 1
ATOM 715 O O . GLN A 1 97 ? 8.008 -1.640 15.701 1.00 94.69 97 GLN A O 1
ATOM 720 N N . ASP A 1 98 ? 7.186 -3.529 14.806 1.00 97.38 98 ASP A N 1
ATOM 721 C CA . ASP A 1 98 ? 7.912 -3.431 13.532 1.00 97.38 98 ASP A CA 1
ATOM 722 C C . ASP A 1 98 ? 7.324 -2.369 12.580 1.00 97.38 98 ASP A C 1
ATOM 724 O O . ASP A 1 98 ? 7.914 -2.053 11.547 1.00 97.38 98 ASP A O 1
ATOM 728 N N . PHE A 1 99 ? 6.157 -1.807 12.912 1.00 97.19 99 PHE A N 1
ATOM 729 C CA . PHE A 1 99 ? 5.420 -0.876 12.059 1.00 97.19 99 PHE A CA 1
ATOM 730 C C . PHE A 1 99 ? 4.870 0.279 12.883 1.00 97.19 99 PHE A C 1
ATOM 732 O O . PHE A 1 99 ? 3.706 0.247 13.258 1.00 97.19 99 PHE A O 1
ATOM 739 N N . SER A 1 100 ? 5.676 1.306 13.166 1.00 97.31 100 SER A N 1
ATOM 740 C CA . SER A 1 100 ? 5.213 2.454 13.959 1.00 97.31 100 SER A CA 1
ATOM 741 C C . SER A 1 100 ? 4.048 3.211 13.284 1.00 97.31 100 SER A C 1
ATOM 743 O O . SER A 1 100 ? 3.901 3.165 12.057 1.00 97.31 100 SER A O 1
ATOM 745 N N . PRO A 1 101 ? 3.226 3.958 14.045 1.00 97.56 101 PRO A N 1
ATOM 746 C CA . PRO A 1 101 ? 2.171 4.795 13.473 1.00 97.56 101 PRO A CA 1
ATOM 747 C C . PRO A 1 101 ? 2.672 5.781 12.408 1.00 97.56 101 PRO A C 1
ATOM 749 O O . PRO A 1 101 ? 2.012 6.000 11.395 1.00 97.56 101 PRO A O 1
ATOM 752 N N . GLU A 1 102 ? 3.855 6.362 12.608 1.00 97.81 102 GLU A N 1
ATOM 753 C CA . GLU A 1 102 ? 4.501 7.290 11.674 1.00 97.81 102 GLU A CA 1
ATOM 754 C C . GLU A 1 102 ? 4.892 6.575 10.382 1.00 97.81 102 GLU A C 1
ATOM 756 O O . GLU A 1 102 ? 4.658 7.100 9.293 1.00 97.81 102 GLU A O 1
ATOM 761 N N . ASN A 1 103 ? 5.433 5.357 10.496 1.00 98.06 103 ASN A N 1
ATOM 762 C CA . ASN A 1 103 ? 5.753 4.519 9.347 1.00 98.06 103 ASN A CA 1
ATOM 763 C C . ASN A 1 103 ? 4.495 4.194 8.524 1.00 98.06 103 ASN A C 1
ATOM 765 O O . ASN A 1 103 ? 4.496 4.391 7.310 1.00 98.06 103 ASN A O 1
ATOM 769 N N . LEU A 1 104 ? 3.403 3.777 9.173 1.00 98.56 104 LEU A N 1
ATOM 770 C CA . LEU A 1 104 ? 2.143 3.468 8.489 1.00 98.56 104 LEU A CA 1
ATOM 771 C C . LEU A 1 104 ? 1.511 4.710 7.847 1.00 98.56 104 LEU A C 1
ATOM 773 O O . LEU A 1 104 ? 1.047 4.633 6.708 1.00 98.56 104 LEU A O 1
ATOM 777 N N . ARG A 1 105 ? 1.546 5.870 8.520 1.00 98.50 105 ARG A N 1
ATOM 778 C CA . ARG A 1 105 ? 1.116 7.150 7.929 1.00 98.50 105 ARG A CA 1
ATOM 779 C C . ARG A 1 105 ? 1.935 7.496 6.692 1.00 98.50 105 ARG A C 1
ATOM 781 O O . ARG A 1 105 ? 1.357 7.887 5.685 1.00 98.50 105 ARG A O 1
ATOM 788 N N . LYS A 1 106 ? 3.256 7.298 6.732 1.00 98.50 106 LYS A N 1
ATOM 789 C CA . LYS A 1 106 ? 4.113 7.517 5.563 1.00 98.50 106 LYS A CA 1
ATOM 790 C C . LYS A 1 106 ? 3.734 6.586 4.408 1.00 98.50 106 LYS A C 1
ATOM 792 O O . LYS A 1 106 ? 3.539 7.067 3.299 1.00 98.50 106 LYS A O 1
ATOM 797 N N . ILE A 1 107 ? 3.563 5.286 4.670 1.00 98.62 107 ILE A N 1
ATOM 798 C CA . ILE A 1 107 ? 3.144 4.305 3.651 1.00 98.62 107 ILE A CA 1
ATOM 799 C C . ILE A 1 107 ? 1.811 4.715 3.016 1.00 98.62 107 ILE A C 1
ATOM 801 O O . ILE A 1 107 ? 1.683 4.677 1.793 1.00 98.62 107 ILE A O 1
ATOM 805 N N . LYS A 1 108 ? 0.830 5.124 3.832 1.00 98.56 108 LYS A N 1
ATOM 806 C CA . LYS A 1 108 ? -0.460 5.637 3.357 1.00 98.56 108 LYS A CA 1
ATOM 807 C C . LYS A 1 108 ? -0.268 6.851 2.443 1.00 98.56 108 LYS A C 1
ATOM 809 O O . LYS A 1 108 ? -0.735 6.820 1.311 1.00 98.56 108 LYS A O 1
ATOM 814 N N . THR A 1 109 ? 0.425 7.889 2.912 1.00 98.56 109 THR A N 1
ATOM 815 C CA . THR A 1 109 ? 0.605 9.147 2.169 1.00 98.56 109 THR A CA 1
ATOM 816 C C . THR A 1 109 ? 1.362 8.947 0.859 1.00 98.56 109 THR A C 1
ATOM 818 O O . THR A 1 109 ? 0.928 9.452 -0.178 1.00 98.56 109 THR A O 1
ATOM 821 N N . ASP A 1 110 ? 2.467 8.198 0.883 1.00 98.31 110 ASP A N 1
ATOM 822 C CA . ASP A 1 110 ? 3.257 7.904 -0.315 1.00 98.31 110 ASP A CA 1
ATOM 823 C C . ASP A 1 110 ? 2.401 7.164 -1.353 1.00 98.31 110 ASP A C 1
ATOM 825 O O . ASP A 1 110 ? 2.399 7.513 -2.531 1.00 98.31 110 ASP A O 1
ATOM 829 N N . HIS A 1 111 ? 1.641 6.157 -0.913 1.00 98.38 111 HIS A N 1
ATOM 830 C CA . HIS A 1 111 ? 0.815 5.360 -1.808 1.00 98.38 111 HIS A CA 1
ATOM 831 C C . HIS A 1 111 ? -0.388 6.125 -2.361 1.00 98.38 111 HIS A C 1
ATOM 833 O O . HIS A 1 111 ? -0.671 6.017 -3.546 1.00 98.38 111 HIS A O 1
ATOM 839 N N . GLU A 1 112 ? -1.096 6.907 -1.546 1.00 98.38 112 GLU A N 1
ATOM 840 C CA . GLU A 1 112 ? -2.208 7.726 -2.044 1.00 98.38 112 GLU A CA 1
ATOM 841 C C . GLU A 1 112 ? -1.715 8.777 -3.054 1.00 98.38 112 GLU A C 1
ATOM 843 O O . GLU A 1 112 ? -2.394 9.044 -4.044 1.00 98.38 112 GLU A O 1
ATOM 848 N N . SER A 1 113 ? -0.508 9.320 -2.855 1.00 98.00 113 SER A N 1
ATOM 849 C CA . SER A 1 113 ? 0.129 10.236 -3.813 1.00 98.00 113 SER A CA 1
ATOM 850 C C . SER A 1 113 ? 0.490 9.534 -5.125 1.00 98.00 113 SER A C 1
ATOM 852 O O . SER A 1 113 ? 0.262 10.078 -6.201 1.00 98.00 113 SER A O 1
ATOM 854 N N . GLU A 1 114 ? 1.016 8.311 -5.047 1.00 95.19 114 GLU A N 1
ATOM 855 C CA . GLU A 1 114 ? 1.280 7.456 -6.211 1.00 95.19 114 GLU A CA 1
ATOM 856 C C . GLU A 1 114 ? -0.015 7.161 -6.985 1.00 95.19 114 GLU A C 1
ATOM 858 O O . GLU A 1 114 ? -0.083 7.420 -8.184 1.00 95.19 114 GLU A O 1
ATOM 863 N N . MET A 1 115 ? -1.077 6.723 -6.299 1.00 96.56 115 MET A N 1
ATOM 864 C CA . MET A 1 115 ? -2.380 6.447 -6.917 1.00 96.56 115 MET A CA 1
ATOM 865 C C . MET A 1 115 ? -2.991 7.688 -7.564 1.00 96.56 115 MET A C 1
ATOM 867 O O . MET A 1 115 ? -3.573 7.579 -8.640 1.00 96.56 115 MET A O 1
ATOM 871 N N . PHE A 1 116 ? -2.821 8.868 -6.961 1.00 95.56 116 PHE A N 1
ATOM 872 C CA . PHE A 1 116 ? -3.254 10.131 -7.554 1.00 95.56 116 PHE A CA 1
ATOM 873 C C . PHE A 1 116 ? -2.564 10.410 -8.899 1.00 95.56 116 PHE A C 1
ATOM 875 O O . PHE A 1 116 ? -3.227 10.803 -9.858 1.00 95.56 116 PHE A O 1
ATOM 882 N N . LEU A 1 117 ? -1.254 10.167 -8.995 1.00 93.25 117 LEU A N 1
ATOM 883 C CA . LEU A 1 117 ? -0.487 10.358 -10.233 1.00 93.25 117 LEU A CA 1
ATOM 884 C C . LEU A 1 117 ? -0.804 9.311 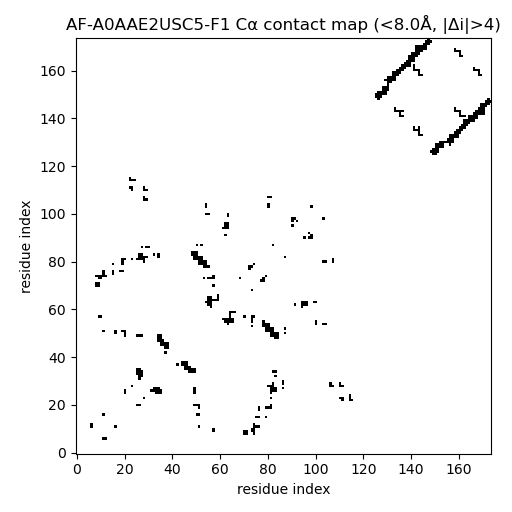-11.314 1.00 93.25 117 LEU A C 1
ATOM 886 O O . LEU A 1 117 ? -0.546 9.550 -12.496 1.00 93.25 117 LEU A O 1
ATOM 890 N N . GLU A 1 118 ? -1.353 8.159 -10.928 1.00 90.75 118 GLU A N 1
ATOM 891 C CA . GLU A 1 118 ? -1.750 7.088 -11.847 1.00 90.75 118 GLU A CA 1
ATOM 892 C C . GLU A 1 118 ? -3.167 7.253 -12.421 1.00 90.75 118 GLU A C 1
ATOM 894 O O . GLU A 1 118 ? -3.528 6.544 -13.364 1.00 90.75 118 GLU A O 1
ATOM 899 N N . ILE A 1 119 ? -3.979 8.191 -11.916 1.00 92.56 119 ILE A N 1
ATOM 900 C CA . ILE A 1 119 ? -5.354 8.391 -12.401 1.00 92.56 119 ILE A CA 1
ATOM 901 C C . ILE A 1 119 ? -5.352 8.699 -13.902 1.00 92.56 119 ILE A C 1
ATOM 903 O O . ILE A 1 119 ? -4.775 9.683 -14.361 1.00 92.56 119 ILE A O 1
ATOM 907 N N . GLY A 1 120 ? -6.030 7.849 -14.679 1.00 88.75 120 GLY A N 1
ATOM 908 C CA . GLY A 1 120 ? -6.130 7.991 -16.133 1.00 88.75 120 GLY A CA 1
ATOM 909 C C . GLY A 1 120 ? -4.823 7.731 -16.888 1.00 88.75 120 GLY A C 1
ATOM 910 O O . GLY A 1 120 ? -4.809 7.830 -18.117 1.00 88.75 120 GLY A O 1
ATOM 911 N N . ARG A 1 121 ? -3.735 7.367 -16.194 1.00 83.31 121 ARG A N 1
ATOM 912 C CA . ARG A 1 121 ? -2.478 6.991 -16.835 1.00 83.31 121 ARG A CA 1
ATOM 913 C C . ARG A 1 121 ? -2.661 5.613 -17.462 1.00 83.31 121 ARG A C 1
ATOM 915 O O . ARG A 1 121 ? -3.007 4.640 -16.794 1.00 83.31 121 ARG A O 1
ATOM 922 N N . GLN A 1 122 ? -2.422 5.522 -18.764 1.00 71.25 122 GLN A N 1
ATOM 923 C CA . GLN A 1 122 ? -2.220 4.221 -19.392 1.00 71.25 122 GLN A CA 1
ATOM 924 C C . GLN A 1 122 ? -0.921 3.638 -18.831 1.00 71.25 122 GLN A C 1
ATOM 926 O O . GLN A 1 122 ? 0.026 4.408 -18.637 1.00 71.25 122 GLN A O 1
ATOM 931 N N . PRO A 1 123 ? -0.835 2.321 -18.563 1.00 64.31 123 PRO A N 1
ATOM 932 C CA . PRO A 1 123 ? 0.455 1.718 -18.282 1.00 64.31 123 PRO A CA 1
ATOM 933 C C . PRO A 1 123 ? 1.358 2.085 -19.451 1.00 64.31 123 PRO A C 1
ATOM 935 O O . PRO A 1 123 ? 1.070 1.737 -20.598 1.00 64.31 123 PRO A O 1
ATOM 938 N N . GLU A 1 124 ? 2.401 2.863 -19.170 1.00 61.28 124 GLU A N 1
ATOM 939 C CA . GLU A 1 124 ? 3.409 3.153 -20.174 1.00 61.28 124 GLU A CA 1
ATOM 940 C C . GLU A 1 124 ? 3.844 1.810 -20.721 1.00 61.28 124 GLU A C 1
ATOM 942 O O . GLU A 1 124 ? 4.110 0.881 -19.946 1.00 61.28 124 GLU A O 1
ATOM 947 N N . ASN A 1 125 ? 3.828 1.670 -22.045 1.00 58.47 125 ASN A N 1
ATOM 948 C CA . ASN A 1 125 ? 4.356 0.475 -22.660 1.00 58.47 125 ASN A CA 1
ATOM 949 C C . ASN A 1 125 ? 5.825 0.445 -22.233 1.00 58.47 125 ASN A C 1
ATOM 951 O O . ASN A 1 125 ? 6.631 1.224 -22.734 1.00 58.47 125 ASN A O 1
ATOM 955 N N . LYS A 1 126 ? 6.139 -0.358 -21.205 1.00 67.56 126 LYS A N 1
ATOM 956 C CA . LYS A 1 126 ? 7.407 -0.272 -20.462 1.00 67.56 126 LYS A CA 1
ATOM 957 C C . LYS A 1 126 ? 8.612 -0.532 -21.351 1.00 67.56 126 LYS A C 1
ATOM 959 O O . LYS A 1 126 ? 9.731 -0.385 -20.896 1.00 67.56 126 LYS A O 1
ATOM 964 N N . PHE A 1 127 ? 8.387 -0.958 -22.584 1.00 79.56 127 PHE A N 1
ATOM 965 C CA . PHE A 1 127 ? 9.411 -1.260 -23.546 1.00 79.56 127 PHE A CA 1
ATOM 966 C C . PHE A 1 127 ? 9.022 -0.662 -24.886 1.00 79.56 127 PHE A C 1
ATOM 968 O O . PHE A 1 127 ? 7.905 -0.859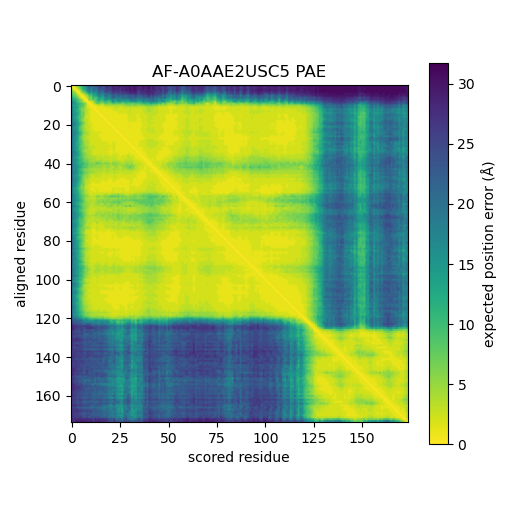 -25.364 1.00 79.56 127 PHE A O 1
ATOM 975 N N . ILE A 1 128 ? 9.974 0.023 -25.501 1.00 84.38 128 ILE A N 1
ATOM 976 C CA . ILE A 1 128 ? 9.942 0.272 -26.938 1.00 84.38 128 ILE A CA 1
ATOM 977 C C . ILE A 1 128 ? 10.601 -0.922 -27.618 1.00 84.38 128 ILE A C 1
ATOM 979 O O . ILE A 1 128 ? 11.701 -1.327 -27.239 1.00 84.38 128 ILE A O 1
ATOM 983 N N . ASP A 1 129 ? 9.921 -1.503 -28.598 1.00 90.75 129 ASP A N 1
ATOM 984 C CA . ASP A 1 129 ? 10.483 -2.591 -29.388 1.00 90.75 129 ASP A CA 1
ATOM 985 C C . ASP A 1 129 ? 11.552 -2.026 -30.342 1.00 90.75 129 ASP A C 1
ATOM 987 O O . ASP A 1 129 ? 11.297 -1.094 -31.105 1.00 90.75 129 ASP A O 1
ATOM 991 N N . VAL A 1 130 ? 12.758 -2.591 -30.291 1.00 92.12 130 VAL A N 1
ATOM 992 C CA . VA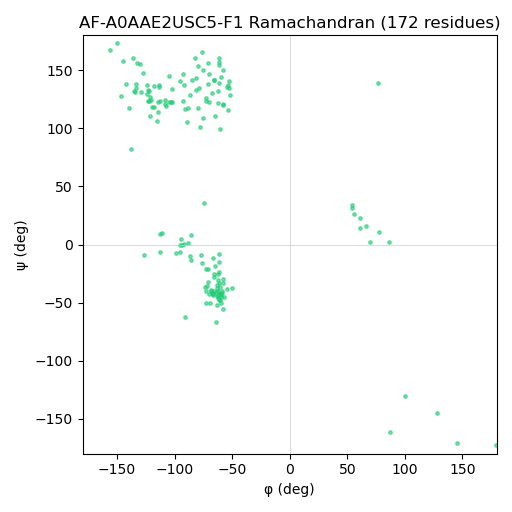L A 1 130 ? 13.863 -2.290 -31.212 1.00 92.12 130 VAL A CA 1
ATOM 993 C C . VAL A 1 130 ? 14.043 -3.496 -32.123 1.00 92.12 130 VAL A C 1
ATOM 995 O O . VAL A 1 130 ? 14.198 -4.614 -31.632 1.00 92.12 130 VAL A O 1
ATOM 998 N N . ALA A 1 131 ? 13.988 -3.277 -33.437 1.00 93.69 131 ALA A N 1
ATOM 999 C CA . ALA A 1 131 ? 14.045 -4.329 -34.447 1.00 93.69 131 ALA A CA 1
ATOM 1000 C C . ALA A 1 131 ? 14.793 -3.864 -35.704 1.00 93.69 131 ALA A C 1
ATOM 1002 O O . ALA A 1 131 ? 14.830 -2.673 -36.008 1.00 93.69 131 ALA A O 1
ATOM 1003 N N . GLY A 1 132 ? 15.300 -4.820 -36.486 1.00 94.75 132 GLY A N 1
ATOM 1004 C CA . GLY A 1 132 ? 15.946 -4.552 -37.774 1.00 94.75 132 GLY A CA 1
ATOM 1005 C C . GLY A 1 132 ? 17.441 -4.248 -37.666 1.00 94.75 132 GLY A C 1
ATOM 1006 O O . GLY A 1 132 ? 18.091 -4.607 -36.686 1.00 94.75 132 GLY A O 1
ATOM 1007 N N . THR A 1 133 ? 18.005 -3.635 -38.707 1.00 95.69 133 THR A N 1
ATOM 1008 C CA . THR A 1 133 ? 19.447 -3.366 -38.803 1.00 95.69 133 THR A CA 1
ATOM 1009 C C . THR A 1 133 ? 19.748 -1.903 -38.479 1.00 95.69 133 THR A C 1
ATOM 1011 O O . THR A 1 133 ? 19.253 -1.006 -39.155 1.00 95.69 133 THR A O 1
ATOM 1014 N N . HIS A 1 134 ? 20.603 -1.671 -37.487 1.00 94.75 134 HIS A N 1
ATOM 1015 C CA . HIS A 1 134 ? 21.133 -0.365 -37.102 1.00 94.75 134 HIS A CA 1
ATOM 1016 C C . HIS A 1 134 ? 22.600 -0.280 -37.525 1.00 94.75 134 HIS A C 1
ATOM 1018 O O . HIS A 1 134 ? 23.407 -1.087 -37.066 1.00 94.75 134 HIS A O 1
ATOM 1024 N N . GLU A 1 135 ? 22.960 0.664 -38.395 1.00 95.81 135 GLU A N 1
ATOM 1025 C CA . GLU A 1 135 ? 24.334 0.827 -38.883 1.00 95.81 135 GLU A CA 1
ATOM 1026 C C . GLU A 1 135 ? 24.856 2.239 -38.601 1.00 95.81 135 GLU A C 1
ATOM 1028 O O . GLU A 1 135 ? 24.181 3.226 -38.885 1.00 95.81 135 GLU A O 1
ATOM 1033 N N . ALA A 1 136 ? 26.073 2.336 -38.070 1.00 95.12 136 ALA A N 1
ATOM 1034 C CA . ALA A 1 136 ? 26.792 3.590 -37.888 1.00 95.12 136 ALA A CA 1
ATOM 1035 C C . ALA A 1 136 ? 28.238 3.446 -38.370 1.00 95.12 136 ALA A C 1
ATOM 1037 O O . ALA A 1 136 ? 28.897 2.443 -38.090 1.00 95.12 136 ALA A O 1
ATOM 1038 N N . SER A 1 137 ? 28.752 4.458 -39.069 1.00 96.19 137 SER A N 1
ATOM 1039 C CA . SER A 1 137 ? 30.146 4.494 -39.513 1.00 96.19 137 SER A CA 1
ATOM 1040 C C . SER A 1 137 ? 30.736 5.898 -39.432 1.00 96.19 137 SER A C 1
ATOM 1042 O O . SER A 1 137 ? 30.061 6.845 -39.832 1.00 96.19 137 SER A O 1
ATOM 1044 N N . GLY A 1 138 ? 31.981 6.060 -38.974 1.00 95.31 138 GLY A N 1
ATOM 1045 C CA . GLY A 1 138 ? 32.592 7.395 -38.916 1.00 95.31 138 GLY A CA 1
ATOM 1046 C C . GLY A 1 138 ? 34.011 7.464 -38.354 1.00 95.31 138 GLY A C 1
ATOM 1047 O O . GLY A 1 138 ? 34.659 6.450 -38.111 1.00 95.31 138 GLY A O 1
ATOM 1048 N N . ILE A 1 139 ? 34.505 8.687 -38.159 1.00 93.06 139 ILE A N 1
ATOM 1049 C CA . ILE A 1 139 ? 35.788 8.972 -37.502 1.00 93.06 139 ILE A CA 1
ATOM 1050 C C . ILE A 1 139 ? 35.495 9.702 -36.185 1.00 93.06 139 ILE A C 1
ATOM 1052 O O . ILE A 1 139 ? 34.668 10.611 -36.164 1.00 93.06 139 ILE A O 1
ATOM 1056 N N . GLY A 1 140 ? 36.159 9.323 -35.093 1.00 94.88 140 GLY A N 1
ATOM 1057 C CA . GLY A 1 140 ? 35.910 9.852 -33.750 1.00 94.88 140 GLY A CA 1
ATOM 1058 C C . GLY A 1 140 ? 35.046 8.911 -32.910 1.00 94.88 140 GLY A C 1
ATOM 1059 O O . GLY A 1 140 ? 35.355 7.726 -32.812 1.00 94.88 140 GLY A O 1
ATOM 1060 N N . ASN A 1 141 ? 33.991 9.433 -32.278 1.00 94.88 141 ASN A N 1
ATOM 1061 C CA . ASN A 1 141 ? 33.066 8.641 -31.462 1.00 94.88 141 ASN A CA 1
ATOM 1062 C C . ASN A 1 141 ? 31.899 8.142 -32.324 1.00 94.88 141 ASN A C 1
ATOM 1064 O O . ASN A 1 141 ? 31.113 8.949 -32.815 1.00 94.88 141 ASN A O 1
ATOM 1068 N N . VAL A 1 142 ? 31.761 6.825 -32.480 1.00 95.44 142 VAL A N 1
ATOM 1069 C CA . VAL A 1 142 ? 30.685 6.197 -33.265 1.00 95.44 142 VAL A CA 1
ATOM 1070 C C . VAL A 1 142 ? 29.893 5.265 -32.358 1.00 95.44 142 VAL A C 1
ATOM 1072 O O . VAL A 1 142 ? 30.486 4.400 -31.725 1.00 95.44 142 VAL A O 1
ATOM 1075 N N . THR A 1 143 ? 28.568 5.413 -32.304 1.00 95.31 143 THR A N 1
ATOM 1076 C CA . THR A 1 143 ? 27.675 4.495 -31.575 1.00 95.31 143 THR A CA 1
ATOM 1077 C C . THR A 1 143 ? 26.623 3.936 -32.528 1.00 95.31 143 THR A C 1
ATOM 1079 O O . THR A 1 143 ? 25.922 4.711 -33.169 1.00 95.31 143 THR A O 1
ATOM 1082 N N . GLY A 1 144 ? 26.526 2.609 -32.640 1.00 94.56 144 GLY A N 1
ATOM 1083 C CA . GLY A 1 144 ? 25.574 1.936 -33.535 1.00 94.56 144 GLY A CA 1
ATOM 1084 C C . GLY A 1 144 ? 24.125 2.011 -33.055 1.00 94.56 144 GLY A C 1
ATOM 1085 O O . GLY A 1 144 ? 23.216 2.232 -33.850 1.00 94.56 144 GLY A O 1
ATOM 1086 N N . LEU A 1 145 ? 23.907 1.857 -31.751 1.00 94.88 145 LEU A N 1
ATOM 1087 C CA . LEU A 1 145 ? 22.598 1.977 -31.116 1.00 94.88 145 LEU A CA 1
ATOM 1088 C C . LEU A 1 145 ? 22.757 2.563 -29.711 1.00 94.88 145 LEU A C 1
ATOM 1090 O O . LEU A 1 145 ? 23.536 2.043 -28.916 1.00 94.88 145 LEU A O 1
ATOM 1094 N N . GLU A 1 146 ? 22.016 3.620 -29.390 1.00 94.00 146 GLU A N 1
ATOM 1095 C CA . GLU A 1 146 ? 21.992 4.216 -28.049 1.00 94.00 146 GLU A CA 1
ATOM 1096 C C . GLU A 1 146 ? 20.618 4.003 -27.402 1.00 94.00 146 GLU A C 1
ATOM 1098 O O . GLU A 1 146 ? 19.583 4.368 -27.958 1.00 94.00 146 GLU A O 1
ATOM 1103 N N . ILE A 1 147 ? 20.615 3.370 -26.228 1.00 92.81 147 ILE A N 1
ATOM 1104 C CA . ILE A 1 147 ? 19.421 3.000 -25.471 1.00 92.81 147 ILE A CA 1
ATOM 1105 C C . ILE A 1 147 ? 19.426 3.776 -24.152 1.00 92.81 147 ILE A C 1
ATOM 1107 O O . ILE A 1 147 ? 20.156 3.439 -23.218 1.00 92.81 147 ILE A O 1
ATOM 1111 N N . ASN A 1 148 ? 18.554 4.785 -24.081 1.00 89.19 148 ASN A N 1
ATOM 1112 C CA . ASN A 1 148 ? 18.396 5.678 -22.923 1.00 89.19 148 ASN A CA 1
ATOM 1113 C C . ASN A 1 148 ? 17.060 5.479 -22.184 1.00 89.19 148 ASN A C 1
ATOM 1115 O O . ASN A 1 148 ? 16.676 6.285 -21.342 1.00 89.19 148 ASN A O 1
ATOM 1119 N N . GLN A 1 149 ? 16.325 4.423 -22.525 1.00 83.81 149 GLN A N 1
ATOM 1120 C CA . GLN A 1 149 ? 15.034 4.082 -21.935 1.00 83.81 149 GLN A CA 1
ATOM 1121 C C . GLN A 1 149 ? 14.824 2.569 -21.955 1.00 83.81 149 GLN A C 1
ATOM 1123 O O . GLN A 1 149 ? 15.626 1.825 -22.520 1.00 83.81 149 GLN A O 1
ATOM 1128 N N . SER A 1 150 ? 13.744 2.104 -21.333 1.00 86.06 150 SER A N 1
ATOM 1129 C CA . SER A 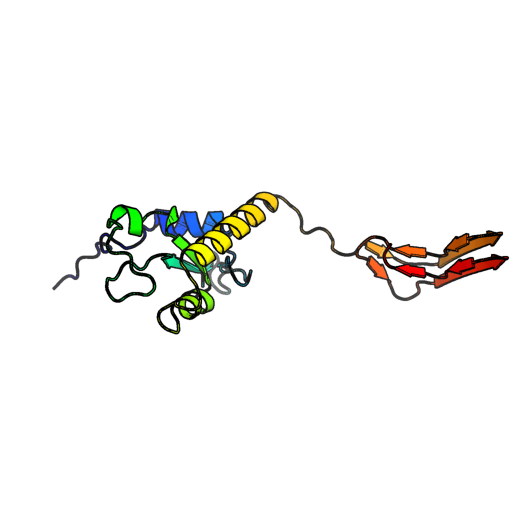1 150 ? 13.424 0.679 -21.311 1.00 86.06 150 SER A CA 1
ATOM 1130 C C . SER A 1 150 ? 12.990 0.214 -22.709 1.00 86.06 150 SER A C 1
ATOM 1132 O O . SER A 1 150 ? 12.063 0.763 -23.305 1.00 86.06 150 SER A O 1
ATOM 1134 N N . VAL A 1 151 ? 13.686 -0.788 -23.253 1.00 89.94 151 VAL A N 1
ATOM 1135 C CA . VAL A 1 151 ? 13.448 -1.333 -24.601 1.00 89.94 151 VAL A CA 1
ATOM 1136 C C . VAL A 1 151 ? 13.399 -2.857 -24.590 1.00 89.94 151 VAL A C 1
ATOM 1138 O O . VAL A 1 151 ? 13.980 -3.503 -23.718 1.00 89.94 151 VAL A O 1
ATOM 1141 N N . ARG A 1 152 ? 12.733 -3.436 -25.589 1.00 91.06 152 ARG A N 1
ATOM 1142 C CA . ARG A 1 152 ? 12.760 -4.867 -25.894 1.00 91.06 152 ARG A CA 1
ATOM 1143 C C . ARG A 1 152 ? 13.434 -5.043 -27.250 1.00 91.06 152 ARG A C 1
ATOM 1145 O O . ARG A 1 152 ? 12.900 -4.619 -28.267 1.00 91.06 152 ARG A O 1
ATOM 1152 N N . ILE A 1 153 ? 14.606 -5.669 -27.273 1.00 93.19 153 ILE A N 1
ATOM 1153 C CA . ILE A 1 153 ? 15.293 -5.989 -28.530 1.00 93.19 153 ILE A CA 1
ATOM 1154 C C . ILE A 1 153 ? 14.647 -7.245 -29.114 1.00 93.19 153 ILE A C 1
ATOM 1156 O O . ILE A 1 153 ? 14.665 -8.306 -28.487 1.00 93.19 153 ILE A O 1
ATOM 1160 N N . LEU A 1 154 ? 14.044 -7.120 -30.293 1.00 94.88 154 LEU A N 1
ATOM 1161 C CA . LEU A 1 154 ? 13.341 -8.216 -30.949 1.00 94.88 154 LEU A CA 1
ATOM 1162 C C . LEU A 1 154 ? 14.321 -9.173 -31.656 1.00 94.88 154 LEU A C 1
ATOM 1164 O O . LEU A 1 154 ? 15.413 -8.758 -32.066 1.00 94.88 154 LEU A O 1
ATOM 1168 N N . PRO A 1 155 ? 13.950 -10.457 -31.834 1.00 96.25 155 PRO A N 1
ATOM 1169 C CA . PRO A 1 155 ? 14.745 -11.401 -32.615 1.00 96.25 155 PRO A CA 1
ATOM 1170 C C . PRO A 1 155 ? 15.047 -10.876 -34.024 1.00 96.25 155 PRO A C 1
ATOM 1172 O O . PRO A 1 155 ? 14.172 -10.329 -34.691 1.00 96.25 155 PRO A O 1
ATOM 1175 N N . GLY A 1 156 ? 16.287 -11.061 -34.483 1.00 94.44 156 GLY A N 1
ATOM 1176 C CA . GLY A 1 156 ? 16.739 -10.592 -35.798 1.00 94.44 156 GLY A CA 1
ATOM 1177 C C .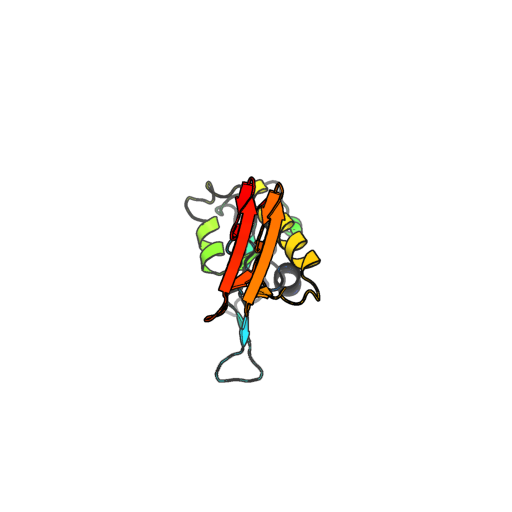 GLY A 1 156 ? 17.253 -9.148 -35.831 1.00 94.44 156 GLY A C 1
ATOM 1178 O O . GLY A 1 156 ? 17.637 -8.679 -36.899 1.00 94.44 156 GLY A O 1
ATOM 1179 N N . THR A 1 157 ? 17.303 -8.453 -34.690 1.00 96.94 157 THR A N 1
ATOM 1180 C CA . THR A 1 157 ? 17.949 -7.135 -34.601 1.00 96.94 157 THR A CA 1
ATOM 1181 C C . THR A 1 157 ? 19.458 -7.259 -34.799 1.00 96.94 157 THR A C 1
ATOM 1183 O O . THR A 1 157 ? 20.113 -8.072 -34.145 1.00 96.94 157 THR A O 1
ATOM 1186 N N . VAL A 1 158 ? 20.020 -6.432 -35.675 1.00 96.00 158 VAL A N 1
ATOM 1187 C CA . VAL A 1 158 ? 21.454 -6.370 -35.972 1.00 96.00 158 VAL A CA 1
ATOM 1188 C C . VAL A 1 158 ? 21.944 -4.957 -35.692 1.00 96.00 158 VAL A C 1
ATOM 1190 O O . VAL A 1 158 ? 21.346 -3.997 -36.158 1.00 96.00 158 VAL A O 1
ATOM 1193 N N . VAL A 1 159 ? 23.054 -4.817 -34.970 1.00 96.75 159 VAL A N 1
ATOM 1194 C CA . VAL A 1 159 ? 23.711 -3.521 -34.755 1.00 96.75 159 VAL A CA 1
ATOM 1195 C C . VAL A 1 159 ? 25.133 -3.593 -35.298 1.00 96.75 159 VAL A C 1
ATOM 1197 O O . VAL A 1 159 ? 25.904 -4.471 -34.909 1.00 96.75 159 VAL A O 1
ATOM 1200 N N . ARG A 1 160 ? 25.488 -2.682 -36.205 1.00 96.06 160 ARG A N 1
ATOM 1201 C CA . ARG A 1 160 ? 26.824 -2.544 -36.792 1.00 96.06 160 ARG A CA 1
ATOM 1202 C C . ARG A 1 160 ? 27.349 -1.143 -36.521 1.00 96.06 160 ARG A C 1
ATOM 1204 O O . ARG A 1 160 ? 26.732 -0.160 -36.903 1.00 96.06 160 ARG A O 1
ATOM 1211 N N . ALA A 1 161 ? 28.514 -1.060 -35.896 1.00 96.00 161 ALA A N 1
ATOM 1212 C CA . ALA A 1 161 ? 29.264 0.179 -35.763 1.00 96.00 161 ALA A CA 1
ATOM 1213 C C . ALA A 1 161 ? 30.660 -0.042 -36.352 1.00 96.00 161 ALA A C 1
ATOM 1215 O O . ALA A 1 161 ? 31.316 -1.029 -36.020 1.00 96.00 161 ALA A O 1
ATOM 1216 N N . SER A 1 162 ? 31.107 0.838 -37.241 1.00 95.81 162 SER A N 1
ATOM 1217 C CA . SER A 1 162 ? 32.425 0.768 -37.879 1.00 95.81 162 SER A CA 1
ATOM 1218 C C . SER A 1 162 ? 33.084 2.146 -37.920 1.00 95.81 162 SER A C 1
ATOM 1220 O O . SER A 1 162 ? 32.425 3.167 -37.746 1.00 95.81 162 SER A O 1
ATOM 1222 N N . GLY A 1 163 ? 34.401 2.220 -38.096 1.00 94.06 163 GLY A N 1
ATOM 1223 C CA . GLY A 1 163 ? 35.074 3.516 -38.129 1.00 94.06 163 GLY A CA 1
ATOM 1224 C C . GLY A 1 163 ? 36.464 3.536 -37.524 1.00 94.06 163 GLY A C 1
ATOM 1225 O O . GLY A 1 163 ? 37.028 2.497 -37.189 1.00 94.06 163 GLY A O 1
ATOM 1226 N N . ILE A 1 164 ? 37.001 4.747 -37.379 1.00 92.19 164 ILE A N 1
ATOM 1227 C CA . ILE A 1 164 ? 38.323 5.014 -36.803 1.00 92.19 164 ILE A CA 1
ATOM 1228 C C . ILE A 1 164 ? 38.142 5.901 -35.571 1.00 92.19 164 ILE A C 1
ATOM 1230 O O . ILE A 1 164 ? 37.675 7.028 -35.690 1.00 92.19 164 ILE A O 1
ATOM 1234 N N . GLY A 1 165 ? 38.528 5.419 -34.392 1.00 93.62 165 GLY A N 1
ATOM 1235 C CA . GLY A 1 165 ? 38.335 6.127 -33.123 1.00 93.62 165 GLY A CA 1
ATOM 1236 C C . GLY A 1 165 ? 37.644 5.243 -32.086 1.00 93.62 165 GLY A C 1
ATOM 1237 O O . GLY A 1 165 ? 37.892 4.040 -32.043 1.00 93.62 165 GLY A O 1
ATOM 1238 N N . HIS A 1 166 ? 36.794 5.826 -31.240 1.00 94.38 166 HIS A N 1
ATOM 1239 C CA . HIS A 1 166 ? 36.062 5.096 -30.207 1.00 94.38 166 HIS A CA 1
ATOM 1240 C C . HIS A 1 166 ? 34.722 4.594 -30.757 1.00 94.38 166 HIS A C 1
ATOM 1242 O O . HIS A 1 166 ? 33.778 5.364 -30.948 1.00 94.38 166 HIS A O 1
ATOM 1248 N N . ILE A 1 167 ? 34.649 3.290 -31.020 1.00 96.00 167 ILE A N 1
ATOM 1249 C CA . ILE A 1 167 ? 33.505 2.652 -31.677 1.00 96.00 167 ILE A CA 1
ATOM 1250 C C . ILE A 1 167 ? 32.725 1.815 -30.657 1.00 96.00 167 ILE A C 1
ATOM 1252 O O . ILE A 1 167 ? 33.263 0.883 -30.065 1.00 96.00 167 ILE A O 1
ATOM 1256 N N . ILE A 1 168 ? 31.446 2.132 -30.473 1.00 94.44 168 ILE A N 1
ATOM 1257 C CA . ILE A 1 168 ? 30.513 1.440 -29.585 1.00 94.44 168 ILE A CA 1
ATOM 1258 C C . ILE A 1 168 ? 29.435 0.779 -30.443 1.00 94.44 168 ILE A C 1
ATOM 1260 O O . ILE A 1 168 ? 28.727 1.445 -31.191 1.00 94.44 168 ILE A O 1
ATOM 1264 N N . GLY A 1 169 ? 29.271 -0.538 -30.325 1.00 93.69 169 GLY A N 1
ATOM 1265 C CA . GLY A 1 169 ? 28.172 -1.244 -30.987 1.00 93.69 169 GLY A CA 1
ATOM 1266 C C . GLY A 1 169 ? 26.824 -0.783 -30.436 1.00 93.69 169 GLY A C 1
ATOM 1267 O O . GLY A 1 169 ? 26.054 -0.130 -31.128 1.00 93.69 169 GLY A O 1
ATOM 1268 N N . THR A 1 170 ? 26.564 -1.080 -29.164 1.00 94.81 170 THR A N 1
ATOM 1269 C CA . THR A 1 170 ? 25.359 -0.638 -28.450 1.00 94.81 170 THR A CA 1
ATOM 1270 C C . THR A 1 170 ? 25.755 0.011 -27.130 1.00 94.81 170 THR A C 1
ATOM 1272 O O . THR A 1 170 ? 26.534 -0.569 -26.375 1.00 94.81 170 THR A O 1
ATOM 1275 N N . LYS A 1 171 ? 25.215 1.194 -26.840 1.00 94.44 171 LYS A N 1
ATOM 1276 C CA . LYS A 1 171 ? 25.353 1.885 -25.558 1.00 94.44 171 LYS A CA 1
ATOM 1277 C C . LYS A 1 171 ? 24.042 1.756 -24.785 1.00 94.44 171 LYS A C 1
ATOM 1279 O O . LYS A 1 171 ? 22.996 2.144 -25.299 1.00 94.44 171 LYS A O 1
ATOM 1284 N N . ILE A 1 172 ? 24.097 1.192 -23.578 1.00 91.38 172 ILE A N 1
ATOM 1285 C CA . ILE A 1 172 ? 22.935 1.008 -22.696 1.00 91.38 172 ILE A CA 1
ATOM 1286 C C . ILE A 1 172 ? 23.174 1.806 -21.421 1.00 91.38 172 ILE A C 1
ATOM 1288 O O . ILE A 1 172 ? 24.111 1.503 -20.684 1.00 91.38 172 ILE A O 1
ATOM 1292 N N . GLY A 1 173 ? 22.305 2.780 -21.156 1.00 75.81 173 GLY A N 1
ATOM 1293 C CA . GLY A 1 173 ? 22.462 3.690 -20.026 1.00 75.81 173 GLY A CA 1
ATOM 1294 C C . GLY A 1 173 ? 23.532 4.757 -20.282 1.00 75.81 173 GLY A C 1
ATOM 1295 O O . GLY A 1 173 ? 24.593 4.493 -20.855 1.00 75.81 173 GLY A O 1
ATOM 1296 N N . GLY A 1 174 ? 23.216 5.981 -19.867 1.00 56.72 174 GLY A N 1
ATOM 1297 C CA . GLY A 1 174 ? 24.096 7.147 -19.867 1.00 56.72 174 GLY A CA 1
ATOM 1298 C C . GLY A 1 174 ? 24.146 7.762 -18.483 1.00 56.72 174 GLY A C 1
ATOM 1299 O O . GLY A 1 174 ? 23.122 7.657 -17.770 1.00 56.72 174 GLY A O 1
#

pLDDT: mean 91.5, std 12.04, range [36.12, 98.81]

Mean predicted aligned error: 10.89 Å

Sequence (174 aa):
MKSSNRPSEHEFSSHVKKEVAQRAGFVCSRCKARTVGASAVDTEHSLSVGVAAHIHAASQLGPRYNPLLRAEETADISNAIHLCASCSVLIDKNGGQDFSPENLRKIKTDHESEMFLEIGRQPENKFIDVAGTHEASGIGNVTGLEINQSVRILPGTVVRASGIGHIIGTKIGG

Solvent-accessible surface area (backbone atoms only — not comparable to full-atom values): 9912 Å² total; per-residue (Å²): 134,86,77,76,90,65,75,58,72,33,49,63,48,73,64,45,45,48,50,42,30,57,53,32,67,40,26,13,44,81,83,64,44,75,20,62,46,76,42,95,86,41,94,90,42,72,44,71,48,57,38,70,35,60,47,38,30,68,41,89,89,35,36,59,42,53,92,85,58,50,45,66,57,35,29,29,63,91,26,46,38,30,23,31,57,70,53,50,55,54,51,48,42,83,60,14,70,92,46,46,56,68,55,50,50,48,40,40,54,55,34,33,53,50,41,60,70,45,64,91,55,70,82,68,73,73,46,49,80,44,72,47,80,35,76,33,74,45,72,45,83,32,63,18,40,81,40,86,66,59,61,40,78,41,91,81,50,42,67,40,45,48,71,51,71,55,72,34,44,68,45,74,66,130

Radius of gyration: 25.82 Å; Cα contacts (8 Å, |Δi|>4): 287; chains: 1; bounding box: 69×28×64 Å